Protein AF-A0A8D2EVT1-F1 (afdb_monomer_lite)

pLDDT: mean 81.9, std 18.67, range [31.72, 97.75]

Organism: Theropithecus gelada (NCBI:txid9565)

Sequence (97 aa):
MGLWSQLLLQNLGINPANIGFSTLTMESDKFICIREKAGEQAQVTIIDMSDPMAPIRRPISAESAIMNPASKVIALKGKPDGIVRKESYLTFTAVLP

Secondary structure (DSSP, 8-state):
--------GGGGT--GGG-STTTEE-SSSSEEEEEEEETTEEEEEEEETTSTTS-EEE----SEEEE-SSSSEEEEE----S---TT--S---EEP-

Structure (mmCIF, N/CA/C/O backbone):
data_AF-A0A8D2EVT1-F1
#
_entry.id   AF-A0A8D2EVT1-F1
#
loop_
_atom_site.group_PDB
_atom_site.id
_atom_site.type_symbol
_atom_site.label_atom_id
_atom_site.label_alt_id
_atom_site.label_comp_id
_atom_site.label_asym_id
_atom_site.label_entity_id
_atom_site.label_seq_id
_atom_site.pdbx_PDB_ins_code
_atom_site.Cartn_x
_atom_site.Cartn_y
_atom_site.Cartn_z
_atom_site.occupancy
_atom_site.B_iso_or_equiv
_atom_site.auth_seq_id
_atom_site.auth_comp_id
_atom_site.auth_asym_id
_atom_site.auth_atom_id
_atom_site.pdbx_PDB_model_num
ATOM 1 N N . MET A 1 1 ? 30.834 -7.427 -4.749 1.00 44.31 1 MET A N 1
ATOM 2 C CA . MET A 1 1 ? 30.140 -6.957 -3.532 1.00 44.31 1 MET A CA 1
ATOM 3 C C . MET A 1 1 ? 29.206 -5.840 -3.968 1.00 44.31 1 MET A C 1
ATOM 5 O O . MET A 1 1 ? 29.639 -4.705 -4.089 1.00 44.31 1 MET A O 1
ATOM 9 N N . GLY A 1 2 ? 27.997 -6.200 -4.409 1.00 51.12 2 GLY A N 1
ATOM 10 C CA . GLY A 1 2 ? 27.057 -5.235 -4.979 1.00 51.12 2 GLY A CA 1
ATOM 11 C C . GLY A 1 2 ? 26.579 -4.273 -3.900 1.00 51.12 2 GLY A C 1
ATOM 12 O O . GLY A 1 2 ? 26.188 -4.712 -2.820 1.00 51.12 2 GLY A O 1
ATOM 13 N N . LEU A 1 3 ? 26.645 -2.975 -4.182 1.00 50.06 3 LEU A N 1
ATOM 14 C CA . LEU A 1 3 ? 25.937 -1.955 -3.420 1.00 50.06 3 LEU A CA 1
ATOM 15 C C . LEU A 1 3 ? 24.443 -2.253 -3.554 1.00 50.06 3 LEU A C 1
ATOM 17 O O . LEU A 1 3 ? 23.831 -1.946 -4.574 1.00 50.06 3 LEU A O 1
ATOM 21 N N . TRP A 1 4 ? 23.871 -2.910 -2.551 1.00 56.47 4 TRP A N 1
ATOM 22 C CA . TRP A 1 4 ? 22.427 -3.012 -2.411 1.00 56.47 4 TRP A CA 1
ATOM 23 C C . TRP A 1 4 ? 21.901 -1.582 -2.271 1.00 56.47 4 TRP A C 1
ATOM 25 O O . TRP A 1 4 ? 22.105 -0.947 -1.238 1.00 56.47 4 TRP A O 1
ATOM 35 N N . SER A 1 5 ? 21.306 -1.041 -3.334 1.00 64.31 5 SER A N 1
ATOM 36 C CA . SER A 1 5 ? 20.639 0.258 -3.279 1.00 64.31 5 SER A CA 1
ATOM 37 C C . SER A 1 5 ? 19.434 0.119 -2.353 1.00 64.31 5 SER A C 1
ATOM 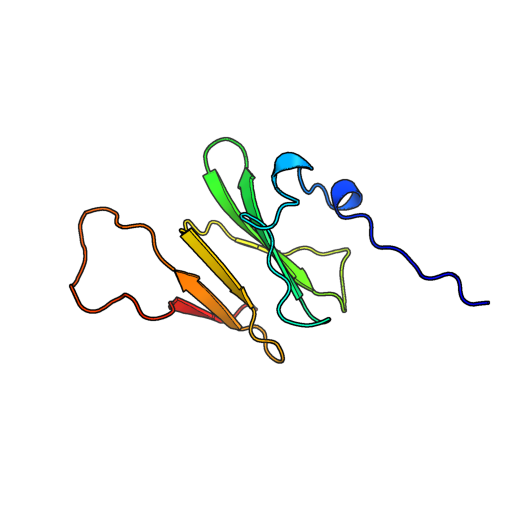39 O O . SER A 1 5 ? 18.427 -0.489 -2.715 1.00 64.31 5 SER A O 1
ATOM 41 N N . GLN A 1 6 ? 19.568 0.596 -1.118 1.00 71.56 6 GLN A N 1
ATOM 42 C CA . GLN A 1 6 ? 18.474 0.607 -0.158 1.00 71.56 6 GLN A CA 1
ATOM 43 C C . GLN A 1 6 ? 17.581 1.817 -0.447 1.00 71.56 6 GLN A C 1
ATOM 45 O O . GLN A 1 6 ? 18.011 2.963 -0.313 1.00 71.56 6 GLN A O 1
ATOM 50 N N . LEU A 1 7 ? 16.331 1.567 -0.839 1.00 88.06 7 LEU A N 1
ATOM 51 C CA . LEU A 1 7 ? 15.332 2.620 -0.991 1.00 88.06 7 LEU A CA 1
ATOM 52 C C . LEU A 1 7 ? 14.872 3.096 0.393 1.00 88.06 7 LEU A C 1
ATOM 54 O O . LEU A 1 7 ? 14.154 2.387 1.098 1.00 88.06 7 LEU A O 1
ATOM 58 N N . LEU A 1 8 ? 15.256 4.313 0.778 1.00 93.00 8 LEU A N 1
ATOM 59 C CA . LEU A 1 8 ? 14.762 4.939 2.002 1.00 93.00 8 LEU A CA 1
ATOM 60 C C . LEU A 1 8 ? 13.429 5.649 1.727 1.00 93.00 8 LEU A C 1
ATOM 62 O O . LEU A 1 8 ? 13.406 6.723 1.132 1.00 93.00 8 LEU A O 1
ATOM 66 N N . LEU A 1 9 ? 12.319 5.082 2.209 1.00 94.75 9 LEU A N 1
ATOM 67 C CA . LEU A 1 9 ? 10.959 5.608 1.986 1.00 94.75 9 LEU A CA 1
ATOM 68 C C . LEU A 1 9 ? 10.768 7.063 2.443 1.00 94.75 9 LEU A C 1
ATOM 70 O O . LEU A 1 9 ? 9.976 7.802 1.862 1.00 94.75 9 LEU A O 1
ATOM 74 N N . GLN A 1 10 ? 11.516 7.497 3.459 1.00 94.12 10 GLN A N 1
ATOM 75 C CA . GLN A 1 10 ? 11.468 8.877 3.949 1.00 94.12 10 GLN A CA 1
ATOM 76 C C . GLN A 1 10 ? 11.918 9.884 2.877 1.00 94.12 10 GLN A C 1
ATOM 78 O O . GLN A 1 10 ? 11.356 10.974 2.799 1.00 94.12 10 GLN A O 1
ATOM 83 N N . ASN A 1 11 ? 12.842 9.497 1.987 1.00 94.50 11 ASN A N 1
ATOM 84 C CA . ASN A 1 11 ? 13.283 10.341 0.869 1.00 94.50 11 ASN A CA 1
ATOM 85 C C . ASN A 1 11 ? 12.175 10.562 -0.174 1.00 94.50 11 ASN A C 1
ATOM 87 O O . ASN A 1 11 ? 12.244 11.514 -0.944 1.00 94.50 11 ASN A O 1
ATOM 91 N N . LEU A 1 12 ? 11.139 9.715 -0.182 1.00 94.75 12 LEU A N 1
ATOM 92 C CA . LEU A 1 12 ? 9.954 9.844 -1.037 1.00 94.75 12 LEU A CA 1
ATOM 93 C C . LEU A 1 12 ? 8.821 10.643 -0.363 1.00 94.75 12 LEU A C 1
ATOM 95 O O . LEU A 1 12 ? 7.693 10.694 -0.864 1.00 94.75 12 LEU A O 1
ATOM 99 N N . GLY A 1 13 ? 9.097 11.252 0.795 1.00 93.75 13 GLY A N 1
ATOM 100 C CA . GLY A 1 13 ? 8.119 12.016 1.565 1.00 93.75 13 GLY A CA 1
ATOM 101 C C . GLY A 1 13 ? 7.084 11.141 2.273 1.00 93.75 13 GLY A C 1
ATOM 102 O O . GLY A 1 13 ? 5.958 11.589 2.486 1.00 93.75 13 GLY A O 1
ATOM 103 N N . ILE A 1 14 ? 7.422 9.888 2.595 1.00 95.94 14 ILE A N 1
ATOM 104 C CA . ILE A 1 14 ? 6.593 9.037 3.455 1.00 95.94 14 ILE A CA 1
ATOM 105 C C . ILE A 1 14 ? 6.874 9.397 4.912 1.00 95.94 14 ILE A C 1
ATOM 107 O O . IL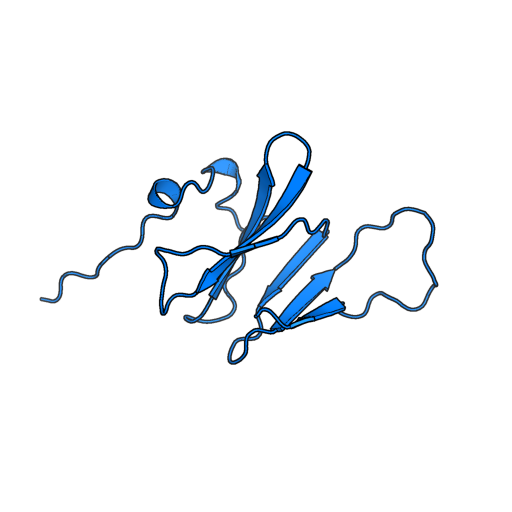E A 1 14 ? 8.014 9.324 5.374 1.00 95.94 14 ILE A O 1
ATOM 111 N N . ASN A 1 15 ? 5.828 9.771 5.648 1.00 95.06 15 ASN A N 1
ATOM 112 C CA . ASN A 1 15 ? 5.948 10.052 7.075 1.00 95.06 15 ASN A CA 1
ATOM 113 C C . ASN A 1 15 ? 6.370 8.770 7.828 1.00 95.06 15 ASN A C 1
ATOM 115 O O . ASN A 1 15 ? 5.700 7.746 7.666 1.00 95.06 15 ASN A O 1
ATOM 119 N N . PRO A 1 16 ? 7.417 8.807 8.678 1.00 95.31 16 PRO A N 1
ATOM 120 C CA . PRO A 1 16 ? 7.862 7.652 9.459 1.00 95.31 16 PRO A CA 1
ATOM 121 C C . PRO A 1 16 ? 6.752 6.963 10.264 1.00 95.31 16 PRO A C 1
ATOM 123 O O . PRO A 1 16 ? 6.766 5.744 10.395 1.00 95.31 16 PRO A O 1
ATOM 126 N N . ALA A 1 17 ? 5.753 7.712 10.745 1.00 95.31 17 ALA A N 1
ATOM 127 C CA . ALA A 1 17 ? 4.610 7.159 11.476 1.00 95.31 17 ALA A CA 1
ATOM 128 C C . ALA A 1 17 ? 3.733 6.213 10.629 1.00 95.31 17 ALA A C 1
ATOM 130 O O . ALA A 1 17 ? 3.009 5.384 11.174 1.00 95.31 17 ALA A O 1
ATOM 131 N N . ASN A 1 18 ? 3.806 6.318 9.298 1.00 95.75 18 ASN A N 1
ATOM 132 C CA . ASN A 1 18 ? 3.077 5.462 8.361 1.00 95.75 18 ASN A CA 1
ATOM 133 C C . ASN A 1 18 ? 3.921 4.272 7.867 1.00 95.75 18 ASN A C 1
ATOM 135 O O . ASN A 1 18 ? 3.449 3.494 7.044 1.00 95.75 18 ASN A O 1
ATOM 139 N N . ILE A 1 19 ? 5.148 4.105 8.370 1.00 96.25 19 ILE A N 1
ATOM 140 C CA . ILE A 1 19 ? 6.000 2.945 8.089 1.00 96.25 19 ILE A CA 1
ATOM 141 C C . ILE A 1 19 ? 5.788 1.927 9.214 1.00 96.25 19 ILE A C 1
ATOM 143 O O . ILE A 1 19 ? 6.584 1.811 10.143 1.00 96.25 19 ILE A O 1
ATOM 147 N N . GLY A 1 20 ? 4.670 1.208 9.157 1.00 96.44 20 GLY A N 1
ATOM 148 C CA . GLY A 1 20 ? 4.325 0.203 10.157 1.00 96.44 20 GLY A CA 1
ATOM 149 C C . GLY A 1 20 ? 3.411 -0.876 9.596 1.00 96.44 20 GLY A C 1
ATOM 150 O O . GLY A 1 20 ? 2.763 -0.678 8.574 1.00 96.44 20 GLY A O 1
ATOM 151 N N . PHE A 1 21 ? 3.327 -2.014 10.285 1.00 95.88 21 PHE A N 1
ATOM 152 C CA . PHE A 1 21 ? 2.540 -3.173 9.840 1.00 95.88 21 PHE A CA 1
ATOM 153 C C . PHE A 1 21 ? 1.055 -2.854 9.604 1.00 95.88 21 PHE A C 1
ATOM 155 O O . PHE A 1 21 ? 0.410 -3.439 8.742 1.00 95.88 21 PHE A O 1
ATOM 162 N N . SER A 1 22 ? 0.494 -1.912 10.363 1.00 94.44 22 SER A N 1
ATOM 163 C CA . SER A 1 22 ? -0.903 -1.514 10.201 1.00 94.44 22 SER A CA 1
ATOM 164 C C . SER A 1 22 ? -1.132 -0.633 8.973 1.00 94.44 22 SER A C 1
ATOM 166 O O . SER A 1 22 ? -2.235 -0.631 8.432 1.00 94.44 22 SER A O 1
ATOM 168 N N . THR A 1 23 ? -0.138 0.132 8.528 1.00 95.88 23 THR A N 1
ATOM 169 C CA . THR A 1 23 ? -0.280 1.207 7.533 1.00 95.88 23 THR A CA 1
ATOM 170 C C . THR A 1 23 ? 0.401 0.896 6.206 1.00 95.88 23 THR A C 1
ATOM 172 O O . THR A 1 23 ? -0.047 1.412 5.186 1.00 95.88 23 THR A O 1
ATOM 175 N N . LEU A 1 24 ? 1.411 0.028 6.193 1.00 97.75 24 LEU A N 1
ATOM 176 C CA . LEU A 1 24 ? 2.195 -0.345 5.021 1.00 97.75 24 LEU A CA 1
ATOM 177 C C . LEU A 1 24 ? 2.009 -1.827 4.687 1.00 97.75 24 LEU A C 1
ATOM 179 O O . LEU A 1 24 ? 2.107 -2.686 5.561 1.00 97.75 24 LEU A O 1
ATOM 183 N N . THR A 1 25 ? 1.800 -2.123 3.406 1.00 96.81 25 THR A N 1
ATOM 184 C CA . THR A 1 25 ? 1.711 -3.481 2.864 1.00 96.81 25 THR A CA 1
ATOM 185 C C . THR A 1 25 ? 2.679 -3.666 1.695 1.00 96.81 25 THR A C 1
ATOM 187 O O . THR A 1 25 ? 2.909 -2.759 0.888 1.00 96.81 25 THR A O 1
ATOM 190 N N . MET A 1 26 ? 3.263 -4.860 1.620 1.00 95.38 26 MET A N 1
ATOM 191 C CA . MET A 1 26 ? 4.139 -5.311 0.540 1.00 95.38 26 MET A CA 1
ATOM 192 C C . MET A 1 26 ? 3.808 -6.784 0.276 1.00 95.38 26 MET A C 1
ATOM 194 O O . MET A 1 26 ? 4.225 -7.659 1.026 1.00 95.38 26 MET A O 1
ATOM 198 N N . GLU A 1 27 ? 3.018 -7.046 -0.765 1.00 94.31 27 GLU A N 1
ATOM 199 C CA . GLU A 1 27 ? 2.598 -8.409 -1.148 1.00 94.31 27 GLU A CA 1
ATOM 200 C C . GLU A 1 27 ? 3.595 -9.085 -2.109 1.00 94.31 27 GLU A C 1
ATOM 202 O O . GLU A 1 27 ? 3.585 -10.299 -2.288 1.00 94.31 27 GLU A O 1
ATOM 207 N N . SER A 1 28 ? 4.452 -8.295 -2.762 1.00 94.25 28 SER A N 1
ATOM 208 C CA . SER A 1 28 ? 5.517 -8.743 -3.670 1.00 94.25 28 SER A CA 1
ATOM 209 C C . SER A 1 28 ? 6.629 -7.693 -3.732 1.00 94.25 28 SER A C 1
ATOM 211 O O . SER A 1 28 ? 6.510 -6.621 -3.141 1.00 94.25 28 SER A O 1
ATOM 213 N N . ASP A 1 29 ? 7.679 -7.964 -4.501 1.00 93.50 29 ASP A N 1
ATOM 214 C CA . ASP A 1 29 ? 8.761 -7.021 -4.796 1.00 93.50 29 ASP A CA 1
ATOM 215 C C . ASP A 1 29 ? 8.375 -5.908 -5.788 1.00 93.50 29 ASP A C 1
ATOM 217 O O . ASP A 1 29 ? 9.188 -5.025 -6.053 1.00 93.50 29 ASP A O 1
ATOM 221 N N . LYS A 1 30 ? 7.150 -5.917 -6.331 1.00 93.12 30 LYS A N 1
ATOM 222 C CA . LYS A 1 30 ? 6.715 -4.948 -7.346 1.00 93.12 30 LYS A CA 1
ATOM 223 C C . LYS A 1 30 ? 6.161 -3.651 -6.784 1.00 93.12 30 LYS A C 1
ATOM 225 O O . LYS A 1 30 ? 6.344 -2.602 -7.394 1.00 93.12 30 LYS A O 1
ATOM 230 N N . PHE A 1 31 ? 5.448 -3.719 -5.662 1.00 94.56 31 PHE A N 1
ATOM 231 C CA . PHE A 1 31 ? 4.704 -2.577 -5.143 1.00 94.56 31 PHE A CA 1
ATOM 232 C C . PHE A 1 31 ? 4.806 -2.467 -3.629 1.00 94.56 31 PHE A C 1
ATOM 234 O O . PHE A 1 31 ? 4.670 -3.457 -2.909 1.00 94.56 31 PHE A O 1
ATOM 241 N N . ILE A 1 32 ? 4.932 -1.230 -3.155 1.00 96.25 32 ILE A N 1
ATOM 242 C CA . ILE A 1 32 ? 4.733 -0.872 -1.751 1.00 96.25 32 ILE A CA 1
ATOM 243 C C . ILE A 1 32 ? 3.483 -0.011 -1.672 1.00 96.25 32 ILE A C 1
ATOM 245 O O . ILE A 1 32 ? 3.363 0.983 -2.386 1.00 96.25 32 ILE A O 1
ATOM 249 N N . CYS A 1 33 ? 2.550 -0.380 -0.804 1.00 95.19 33 CYS A N 1
ATOM 250 C CA . CYS A 1 33 ? 1.319 0.360 -0.585 1.00 95.19 33 CYS A CA 1
ATOM 251 C C . CYS A 1 33 ? 1.316 0.920 0.838 1.00 95.19 33 CYS A C 1
ATOM 253 O O . CYS A 1 33 ? 1.452 0.181 1.807 1.00 95.19 33 CYS A O 1
ATOM 255 N N . ILE A 1 34 ? 1.163 2.235 0.969 1.00 97.38 34 ILE A N 1
ATOM 256 C CA . ILE A 1 34 ? 1.169 2.951 2.242 1.00 97.38 34 ILE A CA 1
ATOM 257 C C . ILE A 1 34 ? -0.149 3.698 2.382 1.00 97.38 34 ILE A C 1
ATOM 259 O O . ILE A 1 34 ? -0.503 4.529 1.549 1.00 97.38 34 ILE A O 1
ATOM 263 N N . ARG A 1 35 ? -0.874 3.431 3.461 1.00 95.31 35 ARG A N 1
ATOM 264 C CA . ARG A 1 35 ? -2.029 4.223 3.876 1.00 95.31 35 ARG A CA 1
ATOM 265 C C . ARG A 1 35 ? -1.537 5.356 4.755 1.00 95.31 35 ARG A C 1
ATOM 267 O O . ARG A 1 35 ? -0.900 5.125 5.780 1.00 95.31 35 ARG A O 1
ATOM 274 N N . GLU A 1 36 ? -1.854 6.579 4.371 1.00 94.56 36 GLU A N 1
ATOM 275 C CA . GLU A 1 36 ? -1.417 7.770 5.086 1.00 94.56 36 GLU A CA 1
ATOM 276 C C . GLU A 1 36 ? -2.497 8.851 5.083 1.00 94.56 36 GLU A C 1
ATOM 278 O O . GLU A 1 36 ? -3.567 8.710 4.483 1.00 94.56 36 GLU A O 1
ATOM 283 N N . LYS A 1 37 ? -2.206 9.949 5.777 1.00 90.75 37 LYS A N 1
ATOM 284 C CA . LYS A 1 37 ? -3.011 11.162 5.736 1.00 90.75 37 LYS A CA 1
ATOM 285 C C . LYS A 1 37 ? -2.166 12.326 5.231 1.00 90.75 37 LYS A C 1
ATOM 287 O O . LYS A 1 37 ? -1.092 12.580 5.774 1.00 90.75 37 LYS A O 1
ATOM 292 N N . ALA A 1 38 ? -2.662 13.033 4.221 1.00 85.31 38 ALA A N 1
ATOM 293 C CA . ALA A 1 38 ? -2.136 14.327 3.804 1.00 85.31 38 ALA A CA 1
ATOM 294 C C . ALA A 1 38 ? -2.954 15.417 4.512 1.00 85.31 38 ALA A C 1
ATOM 296 O O . ALA A 1 38 ? -4.069 15.739 4.101 1.00 85.31 38 ALA A O 1
ATOM 297 N N . GLY A 1 39 ? -2.439 15.922 5.638 1.00 86.56 39 GLY A N 1
ATOM 298 C CA . GLY A 1 39 ? -3.243 16.725 6.563 1.00 86.56 39 GLY A CA 1
ATOM 299 C C . GLY A 1 39 ? -4.395 15.891 7.133 1.00 86.56 39 GLY A C 1
ATOM 300 O O . GLY A 1 39 ? -4.158 14.845 7.734 1.00 86.56 39 GLY A O 1
ATOM 301 N N . GLU A 1 40 ? -5.637 16.316 6.895 1.00 86.44 40 GLU A N 1
ATOM 302 C CA . GLU A 1 40 ? -6.844 15.594 7.334 1.00 86.44 40 GLU A CA 1
ATOM 303 C C . GLU A 1 40 ? -7.386 14.589 6.300 1.00 86.44 40 GLU A C 1
ATOM 305 O O . GLU A 1 40 ? -8.256 13.774 6.616 1.00 86.44 40 GLU A O 1
ATOM 310 N N . GLN A 1 41 ? -6.876 14.595 5.063 1.00 87.75 41 GLN A N 1
ATOM 311 C CA . GLN A 1 41 ? -7.391 13.732 4.001 1.00 87.75 41 GLN A CA 1
ATOM 312 C C . GLN A 1 41 ? -6.684 12.373 3.985 1.00 87.75 41 GLN A C 1
ATOM 314 O O . GLN A 1 41 ? -5.460 12.293 3.881 1.00 87.75 41 GLN A O 1
ATOM 319 N N . ALA A 1 42 ? -7.460 11.287 4.052 1.00 90.50 42 ALA A N 1
ATOM 320 C CA . ALA A 1 42 ? -6.942 9.931 3.887 1.00 90.50 42 ALA A CA 1
ATOM 321 C C . ALA A 1 42 ? -6.552 9.662 2.427 1.00 90.50 42 ALA A C 1
ATOM 323 O O . ALA A 1 42 ? -7.302 9.989 1.503 1.00 90.50 42 ALA A O 1
ATOM 324 N N . GLN A 1 43 ? -5.397 9.031 2.233 1.00 92.38 43 GLN A N 1
ATOM 325 C CA . GLN A 1 43 ? -4.924 8.620 0.921 1.00 92.38 43 GLN A CA 1
ATOM 326 C C . GLN A 1 43 ? -4.138 7.310 0.982 1.00 92.38 43 GLN A C 1
ATOM 328 O O . GLN A 1 43 ? -3.661 6.880 2.035 1.00 92.38 43 GLN A O 1
ATOM 333 N N . VAL A 1 44 ? -3.985 6.697 -0.186 1.00 93.12 44 VAL A N 1
ATOM 334 C CA . VAL A 1 44 ? -3.094 5.562 -0.405 1.00 93.12 44 VAL A CA 1
ATOM 335 C C . VAL A 1 44 ? -1.985 6.008 -1.349 1.00 93.12 44 VAL A C 1
ATOM 337 O O . VAL A 1 44 ? -2.259 6.514 -2.440 1.00 93.12 44 VAL A O 1
ATOM 340 N N . THR A 1 45 ? -0.745 5.812 -0.919 1.00 95.56 45 THR A N 1
ATOM 341 C CA . THR A 1 45 ? 0.460 6.028 -1.715 1.00 95.56 45 THR A CA 1
ATOM 342 C C . THR A 1 45 ? 1.015 4.694 -2.164 1.00 95.56 45 THR A C 1
ATOM 344 O O . THR A 1 45 ? 1.208 3.786 -1.361 1.00 95.56 45 THR A O 1
ATOM 347 N N . ILE A 1 46 ? 1.248 4.577 -3.463 1.00 94.94 46 ILE A N 1
ATOM 348 C CA . ILE A 1 46 ? 1.664 3.351 -4.128 1.00 94.94 46 ILE A CA 1
ATOM 349 C C . ILE A 1 46 ? 3.008 3.636 -4.780 1.00 94.94 46 ILE A C 1
ATOM 351 O O . ILE A 1 46 ? 3.124 4.552 -5.594 1.00 94.94 46 ILE A O 1
ATOM 355 N N . ILE A 1 47 ? 4.018 2.868 -4.401 1.00 95.94 47 ILE A N 1
ATOM 356 C CA . ILE A 1 47 ? 5.364 2.944 -4.961 1.00 95.94 47 ILE A CA 1
ATOM 357 C C . ILE A 1 47 ? 5.520 1.746 -5.883 1.00 95.94 47 ILE A C 1
ATOM 359 O O . ILE A 1 47 ? 5.449 0.607 -5.423 1.00 95.94 47 ILE A O 1
ATOM 363 N N . ASP A 1 48 ? 5.702 2.014 -7.170 1.00 93.19 48 ASP A N 1
ATOM 364 C CA . ASP A 1 48 ? 6.105 1.013 -8.151 1.00 93.19 48 ASP A CA 1
ATOM 365 C C . ASP A 1 48 ? 7.622 0.839 -8.055 1.00 93.19 48 ASP A C 1
ATOM 367 O O . ASP A 1 48 ? 8.373 1.798 -8.207 1.00 93.19 48 ASP A O 1
ATOM 371 N N . MET A 1 49 ? 8.093 -0.370 -7.770 1.00 92.94 49 MET A N 1
ATOM 372 C CA . MET A 1 49 ? 9.521 -0.634 -7.580 1.00 92.94 49 MET A CA 1
ATOM 373 C C . MET A 1 49 ? 10.314 -0.604 -8.894 1.00 92.94 49 MET A C 1
ATOM 375 O O . MET A 1 49 ? 11.544 -0.566 -8.856 1.00 92.94 49 MET A O 1
ATOM 379 N N . SER A 1 50 ? 9.635 -0.578 -10.048 1.00 92.12 50 SER A N 1
ATOM 380 C CA . SER A 1 50 ? 10.263 -0.303 -11.344 1.00 92.12 50 SER A CA 1
ATOM 381 C C . SER A 1 50 ? 10.548 1.189 -11.572 1.00 92.12 50 SER A C 1
ATOM 383 O O . SER A 1 50 ? 11.485 1.513 -12.299 1.00 92.12 50 SER A O 1
ATOM 385 N N . ASP A 1 51 ? 9.804 2.084 -10.908 1.00 93.88 51 ASP A N 1
ATOM 386 C CA . ASP A 1 51 ? 10.022 3.538 -10.903 1.00 93.88 51 ASP A CA 1
ATOM 387 C C . ASP A 1 51 ? 9.716 4.143 -9.512 1.00 93.88 51 ASP A C 1
ATOM 389 O O . ASP A 1 51 ? 8.706 4.827 -9.305 1.00 93.88 51 ASP A O 1
ATOM 393 N N . PRO A 1 52 ? 10.579 3.887 -8.508 1.00 92.81 52 PRO A N 1
ATOM 394 C CA . PRO A 1 52 ? 10.291 4.244 -7.120 1.00 92.81 52 PRO A CA 1
ATOM 395 C C . PRO A 1 52 ? 10.317 5.755 -6.858 1.00 92.81 52 PRO A C 1
ATOM 397 O O . PRO A 1 52 ? 9.853 6.203 -5.810 1.00 92.81 52 PRO A O 1
ATOM 400 N N . MET A 1 53 ? 10.854 6.547 -7.793 1.00 94.50 53 MET A N 1
ATOM 401 C CA . MET A 1 53 ? 10.952 8.004 -7.680 1.00 94.50 53 MET A CA 1
ATOM 402 C C . MET A 1 53 ? 9.654 8.720 -8.074 1.00 94.50 53 MET A C 1
ATOM 404 O O . MET A 1 53 ? 9.524 9.916 -7.804 1.00 94.50 53 MET A O 1
ATOM 408 N N . ALA A 1 54 ? 8.672 8.000 -8.628 1.00 94.31 54 ALA A N 1
ATOM 409 C CA . ALA A 1 54 ? 7.362 8.531 -8.997 1.00 94.31 54 ALA A CA 1
ATOM 410 C C . ALA A 1 54 ? 6.190 7.869 -8.227 1.00 94.31 54 ALA A C 1
ATOM 412 O O . ALA A 1 54 ? 5.332 7.228 -8.841 1.00 94.31 54 ALA A O 1
ATOM 413 N N . PRO A 1 55 ? 6.084 8.026 -6.886 1.00 93.94 55 PRO A N 1
ATOM 414 C CA . PRO A 1 55 ? 4.963 7.471 -6.129 1.00 93.94 55 PRO A CA 1
ATOM 415 C C . PRO A 1 55 ? 3.605 8.003 -6.600 1.00 93.94 55 PRO A C 1
ATOM 417 O O . PRO A 1 55 ? 3.391 9.211 -6.731 1.00 93.94 55 PRO A O 1
ATOM 420 N N . ILE A 1 56 ? 2.641 7.101 -6.760 1.00 93.44 56 ILE A N 1
ATOM 421 C CA . ILE A 1 56 ? 1.262 7.432 -7.115 1.00 93.44 56 ILE A CA 1
ATOM 422 C C . ILE A 1 56 ? 0.471 7.655 -5.827 1.00 93.44 56 ILE A C 1
ATOM 424 O O . ILE A 1 56 ? 0.328 6.741 -5.018 1.00 93.44 56 ILE A O 1
ATOM 428 N N . ARG A 1 57 ? -0.098 8.850 -5.647 1.00 93.06 57 ARG A N 1
ATOM 429 C CA . ARG A 1 57 ? -0.919 9.201 -4.475 1.00 93.06 57 ARG A CA 1
ATOM 430 C C . ARG A 1 57 ? -2.389 9.305 -4.878 1.00 93.06 57 ARG A C 1
ATOM 432 O O . ARG A 1 57 ? -2.733 10.069 -5.783 1.00 93.06 57 ARG A O 1
ATOM 439 N N . ARG A 1 58 ? -3.268 8.519 -4.249 1.00 89.38 58 ARG A N 1
ATOM 440 C CA . ARG A 1 58 ? -4.711 8.486 -4.550 1.00 89.38 58 ARG A CA 1
ATOM 441 C C . ARG A 1 58 ? -5.546 8.797 -3.306 1.00 89.38 58 ARG A C 1
ATOM 443 O O . ARG A 1 58 ? -5.331 8.145 -2.284 1.00 89.38 58 ARG A O 1
ATOM 450 N N . PRO A 1 59 ? -6.527 9.720 -3.378 1.00 89.38 59 PRO A N 1
ATOM 451 C CA . PRO A 1 59 ? -7.403 10.046 -2.252 1.00 89.38 59 PRO A CA 1
ATOM 452 C C . PRO A 1 59 ? -8.394 8.899 -1.999 1.00 89.38 59 PRO A C 1
ATOM 454 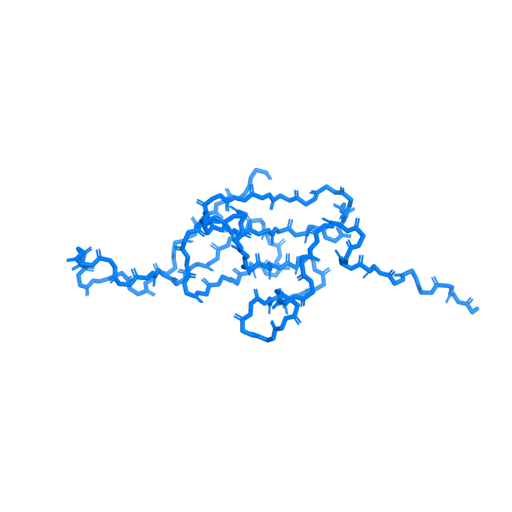O O . PRO A 1 59 ? -9.506 8.883 -2.519 1.00 89.38 59 PRO A O 1
ATOM 457 N N . ILE A 1 60 ? -7.958 7.900 -1.235 1.00 88.50 60 ILE A N 1
ATOM 458 C CA . ILE A 1 60 ? -8.698 6.677 -0.924 1.00 88.50 60 ILE A CA 1
ATOM 459 C C . ILE A 1 60 ? -8.794 6.542 0.597 1.00 88.50 60 ILE A C 1
ATOM 461 O O . ILE A 1 60 ? -7.780 6.482 1.292 1.00 88.50 60 ILE A O 1
ATOM 465 N N . SER A 1 61 ? -10.021 6.443 1.113 1.00 87.75 61 SER A N 1
ATOM 466 C CA . SER A 1 61 ? -10.287 6.113 2.517 1.00 87.75 61 SER A CA 1
ATOM 467 C C . SER A 1 61 ? -10.591 4.621 2.644 1.00 87.75 61 SER A C 1
ATOM 469 O O . SER A 1 61 ? -11.630 4.152 2.186 1.00 87.75 61 SER A O 1
ATOM 471 N N . ALA A 1 62 ? -9.680 3.871 3.262 1.00 86.88 62 ALA A N 1
ATOM 472 C CA . ALA A 1 62 ? -9.816 2.429 3.456 1.00 86.88 62 ALA A CA 1
ATOM 473 C C . ALA A 1 62 ? -9.229 1.984 4.805 1.00 86.88 62 ALA A C 1
ATOM 475 O O . ALA A 1 62 ? -8.303 2.602 5.344 1.00 86.88 62 ALA A O 1
ATOM 476 N N . GLU A 1 63 ? -9.771 0.900 5.357 1.00 89.38 63 GLU A N 1
ATOM 477 C CA . GLU A 1 63 ? -9.237 0.217 6.537 1.00 89.38 63 GLU A CA 1
ATOM 478 C C . GLU A 1 63 ? -8.004 -0.624 6.184 1.00 89.38 63 GLU A C 1
ATOM 480 O O . GLU A 1 63 ? -7.065 -0.685 6.971 1.00 89.38 63 GLU A O 1
ATOM 485 N N . SER A 1 64 ? -7.966 -1.211 4.987 1.00 90.25 64 SER A N 1
ATOM 486 C CA . SER A 1 64 ? -6.792 -1.902 4.451 1.00 90.25 64 SER A CA 1
ATOM 487 C C . SER A 1 64 ? -6.696 -1.732 2.937 1.00 90.25 64 SER A C 1
ATOM 489 O O . SER A 1 64 ? -7.689 -1.451 2.261 1.00 90.25 64 SER A O 1
ATOM 491 N N . ALA A 1 65 ? -5.478 -1.866 2.421 1.00 91.31 65 ALA A N 1
ATOM 492 C CA . ALA A 1 65 ? -5.169 -1.758 1.006 1.00 91.31 65 ALA A CA 1
ATOM 493 C C . ALA A 1 65 ? -4.018 -2.717 0.681 1.00 91.31 65 ALA A C 1
ATOM 495 O O . ALA A 1 65 ? -2.984 -2.670 1.350 1.00 91.31 65 ALA A O 1
ATOM 496 N N . ILE A 1 66 ? -4.207 -3.594 -0.305 1.00 93.31 66 ILE A N 1
ATOM 497 C CA . ILE A 1 66 ? -3.198 -4.561 -0.760 1.00 93.31 66 ILE A CA 1
ATOM 498 C C . ILE A 1 66 ? -3.115 -4.540 -2.287 1.00 93.31 66 ILE A C 1
ATOM 500 O O . ILE A 1 66 ? -4.136 -4.465 -2.973 1.00 93.31 66 ILE A O 1
ATOM 504 N N . MET A 1 67 ? -1.900 -4.576 -2.825 1.00 91.75 67 MET A N 1
ATOM 505 C CA . MET A 1 67 ? -1.654 -4.579 -4.269 1.00 91.75 67 MET A CA 1
ATOM 506 C C . MET A 1 67 ? -1.622 -6.007 -4.809 1.00 91.75 67 MET A C 1
ATOM 508 O O . MET A 1 67 ? -1.112 -6.916 -4.161 1.00 91.75 67 MET A O 1
ATOM 512 N N . ASN A 1 68 ? -2.128 -6.201 -6.024 1.00 88.00 68 ASN A N 1
ATOM 513 C CA . ASN A 1 68 ? -1.926 -7.438 -6.763 1.00 88.00 68 ASN A CA 1
ATOM 514 C C . ASN A 1 68 ? -0.414 -7.633 -7.033 1.00 88.00 68 ASN A C 1
ATOM 516 O O . ASN A 1 68 ? 0.258 -6.681 -7.434 1.00 88.00 68 ASN A O 1
ATOM 520 N N . PRO A 1 69 ? 0.130 -8.850 -6.853 1.00 89.88 69 PRO A N 1
ATOM 521 C CA . PRO A 1 69 ? 1.567 -9.106 -6.972 1.00 89.88 69 PRO A CA 1
ATOM 522 C C . PRO A 1 69 ? 2.122 -9.004 -8.406 1.00 89.88 69 PRO A C 1
ATOM 524 O O . PRO A 1 69 ? 3.333 -8.962 -8.602 1.00 89.88 69 PRO A O 1
ATOM 527 N N . ALA A 1 70 ? 1.266 -8.985 -9.431 1.00 87.81 70 ALA A N 1
ATOM 528 C CA . ALA A 1 70 ? 1.675 -9.002 -10.836 1.00 87.81 70 ALA A CA 1
ATOM 529 C C . ALA A 1 70 ? 1.206 -7.779 -11.633 1.00 87.81 70 ALA A C 1
ATOM 531 O O . ALA A 1 70 ? 1.950 -7.307 -12.495 1.00 87.81 70 ALA A O 1
ATOM 532 N N . SER A 1 71 ? -0.007 -7.288 -11.363 1.00 88.06 71 SER A N 1
ATOM 533 C CA . SER A 1 71 ? -0.678 -6.241 -12.146 1.00 88.06 71 SER A CA 1
ATOM 534 C C . SER A 1 71 ? -1.004 -4.999 -11.317 1.00 88.06 71 SER A C 1
ATOM 536 O O . SER A 1 71 ? -1.126 -5.079 -10.099 1.00 88.06 71 SER A O 1
ATOM 538 N N . LYS A 1 72 ? -1.250 -3.872 -11.990 1.00 85.62 72 LYS A N 1
ATOM 539 C CA . LYS A 1 72 ? -1.678 -2.589 -11.405 1.00 85.62 72 LYS A CA 1
ATOM 540 C C . LYS A 1 72 ? -3.137 -2.602 -10.913 1.00 85.62 72 LYS A C 1
ATOM 542 O O . LYS A 1 72 ? -3.976 -1.818 -11.349 1.00 85.62 72 LYS A O 1
ATOM 547 N N . VAL A 1 73 ? -3.439 -3.524 -10.010 1.00 88.44 73 VAL A N 1
ATOM 548 C CA . VAL A 1 73 ? -4.753 -3.732 -9.400 1.00 88.44 73 VAL A CA 1
ATOM 549 C C . VAL A 1 73 ? -4.601 -3.635 -7.890 1.00 88.44 73 VAL A C 1
ATOM 551 O O . VAL A 1 73 ? -3.743 -4.307 -7.324 1.00 88.44 73 VAL A O 1
ATOM 554 N N . ILE A 1 74 ? -5.448 -2.840 -7.238 1.00 87.12 74 ILE A N 1
ATOM 555 C CA . ILE A 1 74 ? -5.472 -2.717 -5.776 1.00 87.12 74 ILE A CA 1
ATOM 556 C C . ILE A 1 74 ? -6.779 -3.245 -5.201 1.00 87.12 74 ILE A C 1
ATOM 558 O O . ILE A 1 74 ? -7.847 -3.013 -5.760 1.00 87.12 74 ILE A O 1
ATOM 562 N N . ALA A 1 75 ? -6.683 -3.943 -4.079 1.00 89.00 75 ALA A N 1
ATOM 563 C CA . ALA A 1 75 ? -7.791 -4.443 -3.288 1.00 89.00 75 ALA A CA 1
ATOM 564 C C . ALA A 1 75 ? -7.943 -3.597 -2.019 1.00 89.00 75 ALA A C 1
ATOM 566 O O . ALA A 1 75 ? -6.984 -3.419 -1.269 1.00 89.00 75 ALA A O 1
ATOM 567 N N . LEU A 1 76 ? -9.151 -3.087 -1.774 1.00 88.69 76 LEU A N 1
ATOM 568 C CA . LEU A 1 76 ? -9.449 -2.195 -0.651 1.00 88.69 76 LEU A CA 1
ATOM 569 C C . LEU A 1 76 ? -10.513 -2.797 0.271 1.00 88.69 76 LEU A C 1
ATOM 571 O O . LEU A 1 76 ? -11.548 -3.262 -0.210 1.00 88.69 76 LEU A O 1
ATOM 575 N N . LYS A 1 77 ? -10.301 -2.699 1.589 1.00 87.75 77 LYS A N 1
ATOM 576 C CA . LYS A 1 77 ? -11.354 -2.880 2.601 1.00 87.75 77 LYS A CA 1
ATOM 577 C C . LYS A 1 77 ? -11.907 -1.509 2.982 1.00 87.75 77 LYS A C 1
ATOM 579 O O . LYS A 1 77 ? -11.180 -0.682 3.537 1.00 87.75 77 LYS A O 1
ATOM 584 N N . GLY A 1 78 ? -13.173 -1.251 2.662 1.00 82.06 78 GLY A N 1
ATOM 585 C CA . GLY A 1 78 ? -13.838 0.015 2.983 1.00 82.06 78 GLY A CA 1
ATOM 586 C C . GLY A 1 78 ? -14.010 0.234 4.490 1.00 82.06 78 GLY A C 1
ATOM 587 O O . GLY A 1 78 ? -13.993 -0.718 5.270 1.00 82.06 78 GLY A O 1
ATOM 588 N N . LYS A 1 79 ? -14.192 1.493 4.900 1.00 70.31 79 LYS A N 1
ATOM 589 C CA . LYS A 1 79 ? -14.659 1.827 6.253 1.00 70.31 79 LYS A CA 1
ATOM 590 C C . LYS A 1 79 ? -16.191 1.760 6.295 1.00 70.31 79 LYS A C 1
ATOM 592 O O . LYS A 1 79 ? -16.828 2.098 5.297 1.00 70.31 79 LYS A O 1
ATOM 597 N N . PRO A 1 80 ? -16.803 1.324 7.406 1.00 63.09 80 PRO A N 1
ATOM 598 C CA . PRO A 1 80 ? -18.254 1.304 7.541 1.00 63.09 80 PRO A CA 1
ATOM 599 C C . PRO A 1 80 ? -18.802 2.729 7.726 1.00 63.09 80 PRO A C 1
ATOM 601 O O . PRO A 1 80 ? -19.107 3.145 8.837 1.00 63.09 80 PRO A O 1
ATOM 604 N N . ASP A 1 81 ? -18.962 3.473 6.635 1.00 59.41 81 ASP A N 1
ATOM 605 C CA . ASP A 1 81 ? -19.593 4.796 6.648 1.00 59.41 81 ASP A CA 1
ATOM 606 C C . ASP A 1 81 ? -21.103 4.659 6.379 1.00 59.41 81 ASP A C 1
ATOM 608 O O . ASP A 1 81 ? -21.565 4.973 5.289 1.00 59.41 81 ASP A O 1
ATOM 612 N N . GLY A 1 82 ? -21.867 4.134 7.351 1.00 48.00 82 GLY A N 1
ATOM 613 C CA . GLY A 1 82 ? -23.333 4.291 7.523 1.00 48.00 82 GLY A CA 1
ATOM 614 C C . GLY A 1 82 ? -24.311 3.845 6.415 1.00 48.00 82 GLY A C 1
ATOM 615 O O . GLY A 1 82 ? -25.486 3.630 6.699 1.00 48.00 82 GLY A O 1
ATOM 616 N N . ILE A 1 83 ? -23.870 3.652 5.175 1.00 44.47 83 ILE A N 1
ATOM 617 C CA . ILE A 1 83 ? -24.652 3.201 4.023 1.00 44.47 83 ILE A CA 1
ATOM 618 C C . ILE A 1 83 ? -23.976 1.929 3.519 1.00 44.47 83 ILE A C 1
ATOM 620 O O . ILE A 1 83 ? -23.301 1.887 2.493 1.00 44.47 83 ILE A O 1
ATOM 624 N N . VAL A 1 84 ? -24.125 0.865 4.301 1.00 42.44 84 VAL A N 1
ATOM 625 C CA . VAL A 1 84 ? -23.660 -0.465 3.918 1.00 42.44 84 VAL A CA 1
ATOM 626 C C . VAL A 1 84 ? -24.788 -1.131 3.136 1.00 42.44 84 VAL A C 1
ATOM 628 O O . VAL A 1 84 ? -25.756 -1.621 3.720 1.00 42.44 84 VAL A O 1
ATOM 631 N N . ARG A 1 85 ? -24.668 -1.196 1.802 1.00 39.38 85 ARG A N 1
ATOM 632 C CA . ARG A 1 85 ? -25.310 -2.299 1.074 1.00 39.38 85 ARG A CA 1
ATOM 633 C C . ARG A 1 85 ? -24.643 -3.566 1.603 1.00 39.38 85 ARG A C 1
ATOM 635 O O . ARG A 1 85 ? -23.434 -3.719 1.459 1.00 39.38 85 ARG A O 1
ATOM 642 N N . LYS A 1 86 ? -25.416 -4.400 2.302 1.00 36.66 86 LYS A N 1
ATOM 643 C CA . LYS A 1 86 ? -25.006 -5.566 3.113 1.00 36.66 86 LYS A CA 1
ATOM 644 C C . LYS A 1 86 ? -24.241 -6.686 2.369 1.00 36.66 86 LYS A C 1
ATOM 646 O O . LYS A 1 86 ? -24.149 -7.790 2.883 1.00 36.66 86 LYS A O 1
ATOM 651 N N . GLU A 1 87 ? -23.622 -6.407 1.226 1.00 31.72 87 GLU A N 1
ATOM 652 C CA . GLU A 1 87 ? -22.948 -7.393 0.373 1.00 31.72 87 GLU A CA 1
ATOM 653 C C . GLU A 1 87 ? -21.538 -6.966 -0.085 1.00 31.72 87 GLU A C 1
ATOM 655 O O . GLU A 1 87 ? -20.941 -7.597 -0.950 1.00 31.72 87 GLU A O 1
ATOM 660 N N . SER A 1 88 ? -20.970 -5.889 0.470 1.00 38.12 88 SER A N 1
ATOM 661 C CA . SER A 1 88 ? -19.703 -5.307 -0.010 1.00 38.12 88 SER A CA 1
ATOM 662 C C . SER A 1 88 ? -18.580 -5.374 1.031 1.00 38.12 88 SER A C 1
ATOM 664 O O . SER A 1 88 ? -17.956 -4.371 1.356 1.00 38.12 88 SER A O 1
ATOM 666 N N . TYR A 1 89 ? -18.290 -6.577 1.535 1.00 39.69 89 TYR A N 1
ATOM 667 C CA . TYR A 1 89 ? -16.955 -6.909 2.072 1.00 39.69 89 TYR A CA 1
ATOM 668 C C . TYR A 1 89 ? -15.953 -7.252 0.945 1.00 39.69 89 TYR A C 1
ATOM 670 O O . TYR A 1 89 ? -14.810 -7.615 1.211 1.00 39.69 89 TYR A O 1
ATOM 678 N N . LEU A 1 90 ? -16.390 -7.146 -0.315 1.00 41.19 90 LEU A N 1
ATOM 679 C CA . LEU A 1 90 ? -15.642 -7.482 -1.51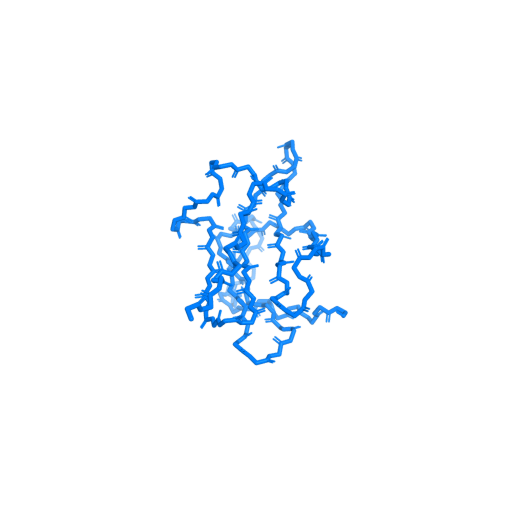9 1.00 41.19 90 LEU A CA 1
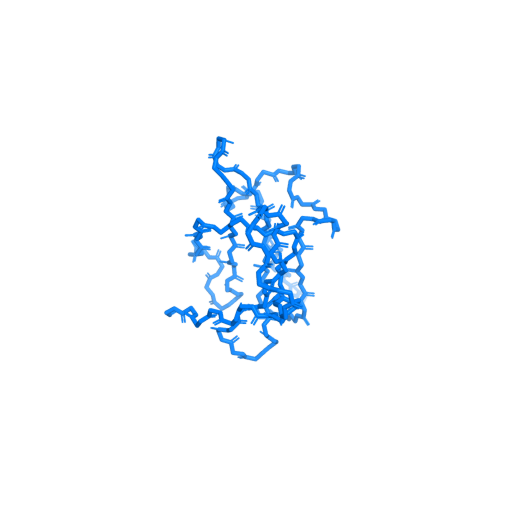ATOM 680 C C . LEU A 1 90 ? -14.886 -6.253 -2.042 1.00 41.19 90 LEU A C 1
ATOM 682 O O . LEU A 1 90 ? -15.482 -5.307 -2.549 1.00 41.19 90 LEU A O 1
ATOM 686 N N . THR A 1 91 ? -13.567 -6.297 -1.872 1.00 51.03 91 THR A N 1
ATOM 687 C CA . THR A 1 91 ? -12.543 -5.837 -2.820 1.00 51.03 91 THR A CA 1
ATOM 688 C C . THR A 1 91 ? -13.010 -4.831 -3.880 1.00 51.03 91 THR A C 1
ATOM 690 O O . THR A 1 91 ? -13.385 -5.206 -4.989 1.00 51.03 91 THR A O 1
ATOM 693 N N . PHE A 1 92 ? -12.912 -3.529 -3.599 1.00 53.44 92 PHE A N 1
ATOM 694 C CA . PHE A 1 92 ? -12.935 -2.543 -4.683 1.00 53.44 92 PHE A CA 1
ATOM 695 C C . PHE A 1 92 ? -11.625 -2.664 -5.461 1.00 53.44 92 PHE A C 1
ATOM 697 O O . PHE A 1 92 ? -10.583 -2.211 -4.993 1.00 53.44 92 PHE A O 1
ATOM 704 N N . THR A 1 93 ? -11.675 -3.324 -6.616 1.00 55.09 93 THR A N 1
ATOM 705 C CA . THR A 1 93 ? -10.572 -3.400 -7.573 1.00 55.09 93 THR A CA 1
ATOM 706 C C . THR A 1 93 ? -10.487 -2.076 -8.323 1.00 55.09 93 THR A C 1
ATOM 708 O O . THR A 1 93 ? -11.297 -1.819 -9.210 1.00 55.09 93 THR A O 1
ATOM 711 N N . ALA A 1 94 ? -9.520 -1.225 -7.980 1.00 61.47 94 ALA A N 1
ATOM 712 C CA . ALA A 1 94 ? -9.173 -0.091 -8.834 1.00 61.47 94 ALA A CA 1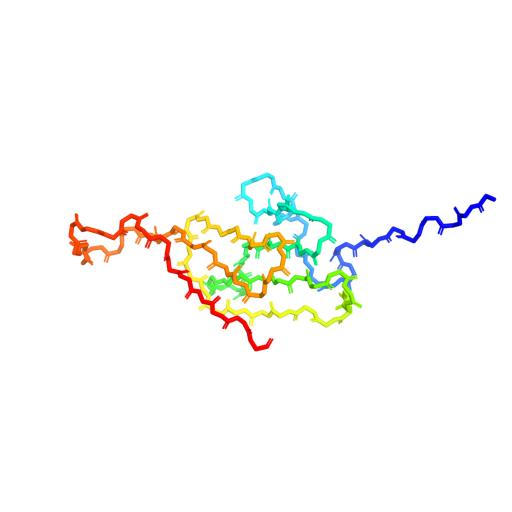
ATOM 713 C C . ALA A 1 94 ? -8.001 -0.486 -9.741 1.00 61.47 94 ALA A C 1
ATOM 715 O O . ALA A 1 94 ? -6.987 -1.002 -9.263 1.00 61.47 94 ALA A O 1
ATOM 716 N N . VAL A 1 95 ? -8.154 -0.255 -11.046 1.00 63.19 95 VAL A N 1
ATOM 717 C CA . VAL A 1 95 ? -7.048 -0.345 -12.004 1.00 63.19 95 VAL A CA 1
ATOM 718 C C . VAL A 1 95 ? -6.294 0.976 -11.937 1.00 63.19 95 VAL A C 1
ATOM 720 O O . VAL A 1 95 ? -6.884 2.040 -12.139 1.00 63.19 95 VAL A O 1
ATOM 723 N N . LEU A 1 96 ? -5.009 0.922 -11.598 1.00 65.44 96 LEU A N 1
ATOM 724 C CA . LEU A 1 96 ? -4.155 2.105 -11.659 1.00 65.44 96 LEU A CA 1
ATOM 725 C C . LEU A 1 96 ? -3.764 2.353 -13.126 1.00 65.44 96 LEU A C 1
ATOM 727 O O . LEU A 1 96 ? -3.560 1.379 -13.854 1.00 65.44 96 LEU A O 1
ATOM 731 N N . PRO A 1 97 ? -3.657 3.621 -13.563 1.00 60.59 97 PRO A N 1
ATOM 732 C CA . PRO A 1 97 ? -3.139 3.947 -14.890 1.00 60.59 97 PRO A CA 1
ATOM 733 C C . PRO A 1 97 ? -1.682 3.497 -15.082 1.00 60.59 97 PRO A C 1
ATOM 735 O O . PRO A 1 97 ? -0.933 3.335 -14.085 1.00 60.59 97 PRO A O 1
#

Foldseek 3Di:
DDPPPDDDVVVLVDDPVQPDPQAWDDPELQKIWGWDDPDPFTWIWIAGNVHRNDIDIGRDAASDKDADHPFQWIFGQHDPPPDDPPPPSGTPIDRDD

Radius of gyration: 14.44 Å; chains: 1; bounding box: 56×26×26 Å

InterPro domains:
  IPR016025 Clathrin heavy chain, N-terminal [G3DSA:2.130.10.110] (3-93)
  IPR016025 Clathrin heavy chain, N-terminal [SSF50989] (7-78)
  IPR022365 Clathrin, heavy chain, propeller repeat [PF01394] (13-49)